Protein AF-A0A0P9F8V4-F1 (afdb_monomer_lite)

Radius of gyration: 20.21 Å; chains: 1; bounding box: 38×40×54 Å

pLDDT: mean 93.97, std 9.94, range [44.12, 98.44]

Foldseek 3Di:
DDPPDPDDDDDAADDDDADEDEDEAEAEFAFDVVVVRHTPCVVPVNDDVVVVVVVVQVCCCVVNSNRYRYHHPHYHYDNAFAAAPVRDGDDSVRVVVCVVVVNDDPPPHGPVVRVCVVVVVDD

Organism: NCBI:txid186479

Sequence (123 aa):
MLNTGTAPTPAPPFSGEPVRPRVLQIIHNPPVASEGGRRLTQIFGWNDPDRLARQYIDDLTTSSHGFLQYQIVERVEADWFPAKIDGFRYSGESYVQGWRSRRMHEPDRIDYPAQVRAFNLIE

Structure (mmCIF, N/CA/C/O backbone):
data_AF-A0A0P9F8V4-F1
#
_entry.id   AF-A0A0P9F8V4-F1
#
loop_
_atom_site.group_PDB
_atom_site.id
_atom_site.type_symbol
_atom_site.label_atom_id
_atom_site.label_alt_id
_atom_site.label_comp_id
_atom_site.label_asym_id
_atom_site.label_entity_id
_atom_site.label_seq_id
_atom_site.pdbx_PDB_ins_code
_atom_site.Cartn_x
_atom_site.Cartn_y
_atom_site.Cartn_z
_atom_site.occupancy
_atom_site.B_iso_or_equiv
_atom_site.auth_seq_id
_atom_site.auth_comp_id
_atom_site.auth_asym_id
_atom_site.auth_atom_id
_atom_site.pdbx_PDB_model_num
ATOM 1 N N . MET A 1 1 ? -9.107 28.714 -35.439 1.00 44.12 1 MET A N 1
ATOM 2 C CA . MET A 1 1 ? -8.146 27.816 -36.112 1.00 44.12 1 MET A CA 1
ATOM 3 C C . MET A 1 1 ? -7.727 26.766 -35.099 1.00 44.12 1 MET A C 1
ATOM 5 O O . MET A 1 1 ? -7.169 27.133 -34.075 1.00 44.12 1 MET A O 1
ATOM 9 N N . LEU A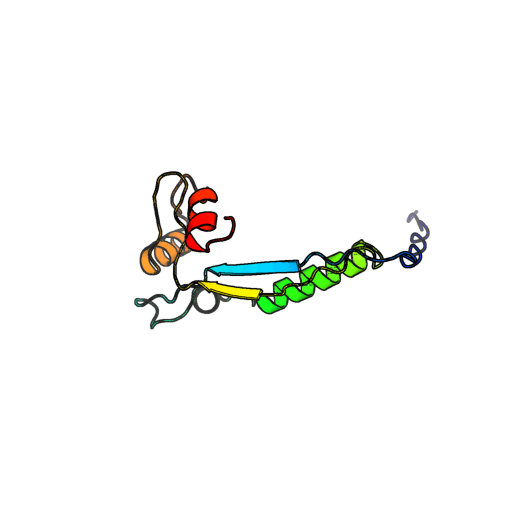 1 2 ? -8.105 25.504 -35.310 1.00 50.59 2 LEU A N 1
ATOM 10 C CA . LEU A 1 2 ? -7.692 24.394 -34.449 1.00 50.59 2 LEU A CA 1
ATOM 11 C C . LEU A 1 2 ? -6.252 24.025 -34.813 1.00 50.59 2 LEU A C 1
ATOM 13 O O . LEU A 1 2 ? -5.962 23.762 -35.976 1.00 50.59 2 LEU A O 1
ATOM 17 N N . ASN A 1 3 ? -5.359 24.069 -33.829 1.00 56.34 3 ASN A N 1
ATOM 18 C CA . ASN A 1 3 ? -3.968 23.663 -33.973 1.00 56.34 3 ASN A CA 1
ATOM 19 C C . ASN A 1 3 ? -3.916 22.144 -34.212 1.00 56.34 3 ASN A C 1
ATOM 21 O O . ASN A 1 3 ? -4.070 21.366 -33.272 1.00 56.34 3 ASN A O 1
ATOM 25 N N . THR A 1 4 ? -3.735 21.713 -35.460 1.00 59.84 4 THR A N 1
ATOM 26 C CA . THR A 1 4 ? -3.453 20.315 -35.814 1.00 59.84 4 THR A CA 1
ATOM 27 C C . THR A 1 4 ? -1.973 20.034 -35.567 1.00 59.84 4 THR A C 1
ATOM 29 O O . THR A 1 4 ? -1.198 19.854 -36.504 1.00 59.84 4 THR A O 1
ATOM 32 N N . GLY A 1 5 ? -1.554 20.073 -34.301 1.00 62.88 5 GLY A N 1
ATOM 33 C CA . GLY A 1 5 ? -0.223 19.618 -33.922 1.00 62.88 5 GLY A CA 1
ATOM 34 C C . GLY A 1 5 ? -0.107 18.129 -34.237 1.00 62.88 5 GLY A C 1
ATOM 35 O O . GLY A 1 5 ? -0.917 17.335 -33.760 1.00 62.88 5 GLY A O 1
ATOM 36 N N . THR A 1 6 ? 0.855 17.757 -35.077 1.00 69.94 6 THR A N 1
ATOM 37 C CA . THR A 1 6 ? 1.165 16.363 -35.401 1.00 69.94 6 THR A CA 1
ATOM 38 C C . THR A 1 6 ? 1.417 15.604 -34.099 1.00 69.94 6 THR A C 1
ATOM 40 O O . THR A 1 6 ? 2.237 16.038 -33.289 1.00 69.94 6 THR A O 1
ATOM 43 N N . ALA A 1 7 ? 0.700 14.499 -33.871 1.00 73.06 7 ALA A N 1
ATOM 44 C CA . ALA A 1 7 ? 0.952 13.655 -32.708 1.00 73.06 7 ALA A CA 1
ATOM 45 C C . ALA A 1 7 ? 2.432 13.218 -32.712 1.00 73.06 7 ALA A C 1
ATOM 47 O O . ALA A 1 7 ? 2.951 12.881 -33.782 1.00 73.06 7 ALA A O 1
ATOM 48 N N . PRO A 1 8 ? 3.129 13.249 -31.563 1.00 76.94 8 PRO A N 1
ATOM 49 C CA . PRO A 1 8 ? 4.525 12.843 -31.506 1.00 76.94 8 PRO A CA 1
ATOM 50 C C . PRO A 1 8 ? 4.667 11.381 -31.943 1.00 76.94 8 PRO A C 1
ATOM 52 O O . PRO A 1 8 ? 3.882 10.521 -31.539 1.00 76.94 8 PRO A O 1
ATOM 55 N N . THR A 1 9 ? 5.672 11.103 -32.774 1.00 79.31 9 THR A N 1
ATOM 56 C CA . THR A 1 9 ? 6.025 9.738 -33.178 1.00 79.31 9 THR A CA 1
ATOM 57 C C . THR A 1 9 ? 6.356 8.907 -31.932 1.00 79.31 9 THR A C 1
ATOM 59 O O . THR A 1 9 ? 7.138 9.380 -31.102 1.00 79.31 9 THR A O 1
ATOM 62 N N . PRO A 1 10 ? 5.809 7.683 -31.780 1.00 81.06 10 PRO A N 1
ATOM 63 C CA . PRO A 1 10 ? 6.157 6.811 -30.664 1.00 81.06 10 PRO A CA 1
ATOM 64 C C . PRO A 1 10 ? 7.665 6.558 -30.627 1.00 81.06 10 PRO A C 1
ATOM 66 O O . PRO A 1 10 ? 8.264 6.242 -31.658 1.00 81.06 10 PRO A O 1
ATOM 69 N N . ALA A 1 11 ? 8.282 6.694 -29.450 1.00 82.75 11 ALA A N 1
ATOM 70 C CA . ALA A 1 11 ? 9.693 6.359 -29.302 1.00 82.75 11 ALA A CA 1
ATOM 71 C C . ALA A 1 11 ? 9.898 4.851 -29.556 1.00 82.75 11 ALA A C 1
ATOM 73 O O . ALA A 1 11 ? 9.026 4.047 -29.196 1.00 82.75 11 ALA A O 1
ATOM 74 N N . PRO A 1 12 ? 11.020 4.451 -30.178 1.00 86.94 12 PRO A N 1
ATOM 75 C CA . PRO A 1 12 ? 11.302 3.045 -30.422 1.00 86.94 12 PRO A CA 1
ATOM 76 C C . PRO A 1 12 ? 11.434 2.271 -29.097 1.00 86.94 12 PRO A C 1
ATOM 78 O O . PRO A 1 12 ? 11.778 2.865 -28.071 1.00 86.94 12 PRO A O 1
ATOM 81 N N . PRO A 1 13 ? 11.197 0.948 -29.105 1.00 90.19 13 PRO A N 1
ATOM 82 C CA . PRO A 1 13 ? 11.469 0.102 -27.948 1.00 90.19 13 PRO A CA 1
ATOM 83 C C . PRO A 1 13 ? 12.934 0.196 -27.506 1.00 90.19 13 PRO A C 1
ATOM 85 O O . PRO A 1 13 ? 13.839 0.347 -28.332 1.00 90.19 13 PRO A O 1
ATOM 88 N N . PHE A 1 14 ? 13.171 0.054 -26.205 1.00 91.88 14 PHE A N 1
ATOM 89 C CA . PHE A 1 14 ? 14.505 -0.079 -25.640 1.00 91.88 14 PHE A CA 1
ATOM 90 C C . PHE A 1 14 ? 15.181 -1.350 -26.173 1.00 91.88 14 PHE A C 1
ATOM 92 O O . PHE A 1 14 ? 14.587 -2.427 -26.175 1.00 91.88 14 PHE A O 1
ATOM 99 N N . SER A 1 15 ? 16.426 -1.223 -26.630 1.00 92.25 15 SER A N 1
ATOM 100 C CA . SER A 1 15 ? 17.171 -2.298 -27.301 1.00 92.25 15 SER A CA 1
ATOM 101 C C . SER A 1 15 ? 18.307 -2.900 -26.468 1.00 92.25 15 SER A C 1
ATOM 103 O O . SER A 1 15 ? 18.953 -3.845 -26.918 1.00 92.25 15 SER A O 1
ATOM 105 N N . GLY A 1 16 ? 18.574 -2.358 -25.276 1.00 95.12 16 GLY A N 1
ATOM 106 C CA . GLY A 1 16 ? 19.586 -2.883 -24.359 1.00 95.12 16 GLY A CA 1
ATOM 107 C C . GLY A 1 16 ? 19.062 -4.002 -23.456 1.00 95.12 16 GLY A C 1
ATOM 108 O O . GLY A 1 16 ? 17.923 -4.455 -23.579 1.00 95.12 16 GLY A O 1
ATOM 109 N N . GLU A 1 17 ? 19.886 -4.418 -22.494 1.00 96.50 17 GLU A N 1
ATOM 110 C CA . GLU A 1 17 ? 19.445 -5.331 -21.438 1.00 96.50 17 GLU A CA 1
ATOM 111 C C . GLU A 1 17 ? 18.537 -4.593 -20.435 1.00 96.50 17 GLU A C 1
ATOM 113 O O . GLU A 1 17 ? 18.946 -3.572 -19.875 1.00 96.50 17 GLU A O 1
ATOM 118 N N . PRO A 1 18 ? 17.303 -5.067 -20.202 1.00 96.81 18 PRO A N 1
ATOM 119 C CA . PRO A 1 18 ? 16.369 -4.404 -19.304 1.00 96.81 18 PRO A CA 1
ATOM 120 C C . PRO A 1 18 ? 16.660 -4.750 -17.840 1.00 96.81 18 PRO A C 1
ATOM 122 O O . PRO A 1 18 ? 17.078 -5.864 -17.506 1.00 96.81 18 PRO A O 1
ATOM 125 N N . VAL A 1 19 ? 16.361 -3.811 -16.945 1.00 98.06 19 VAL A N 1
ATOM 126 C CA . VAL A 1 19 ? 16.470 -4.028 -15.500 1.00 98.06 19 VAL A CA 1
ATOM 127 C C . VAL A 1 19 ? 15.252 -4.790 -14.982 1.00 98.06 19 VAL A C 1
ATOM 129 O O . VAL A 1 19 ? 14.115 -4.508 -15.365 1.00 98.06 19 VAL A O 1
ATOM 132 N N . ARG A 1 20 ? 15.487 -5.747 -14.076 1.00 97.88 20 ARG A N 1
ATOM 133 C CA . ARG A 1 20 ? 14.444 -6.613 -13.495 1.00 97.88 20 ARG A CA 1
ATOM 134 C C . ARG A 1 20 ? 14.444 -6.581 -11.966 1.00 97.88 20 ARG A C 1
ATOM 136 O O . ARG A 1 20 ? 14.883 -7.545 -11.336 1.00 97.88 20 ARG A O 1
ATOM 143 N N . PRO A 1 21 ? 14.013 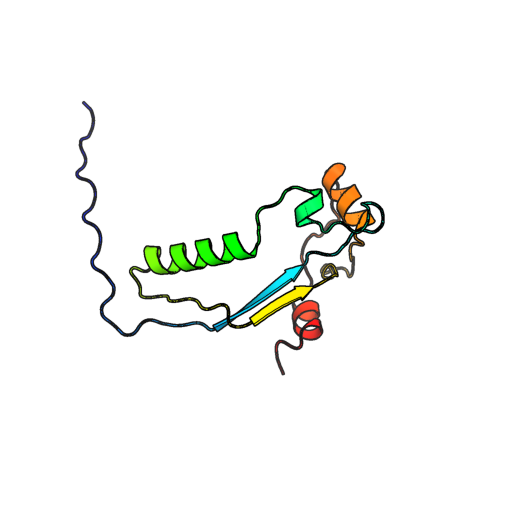-5.472 -11.338 1.00 97.31 21 PRO A N 1
ATOM 144 C CA . PRO A 1 21 ? 13.906 -5.409 -9.888 1.00 97.31 21 PRO A CA 1
ATOM 145 C C . PRO A 1 21 ? 12.938 -6.473 -9.371 1.00 97.31 21 PRO A C 1
ATOM 147 O O . PRO A 1 21 ? 11.807 -6.577 -9.850 1.00 97.31 21 PRO A O 1
ATOM 150 N N . ARG A 1 22 ? 13.390 -7.237 -8.377 1.00 97.25 22 ARG A N 1
ATOM 151 C CA . ARG A 1 22 ? 12.584 -8.215 -7.646 1.00 97.25 22 ARG A CA 1
ATOM 152 C C . ARG A 1 22 ? 12.031 -7.547 -6.397 1.00 97.25 22 ARG A C 1
ATOM 154 O O . ARG A 1 22 ? 12.803 -6.997 -5.616 1.00 97.25 22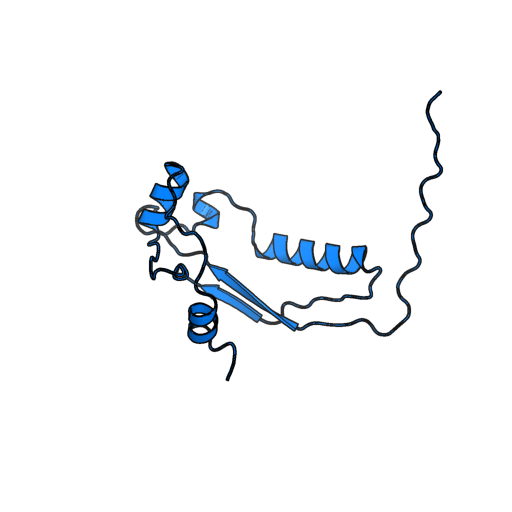 ARG A O 1
ATOM 161 N N . VAL A 1 23 ? 10.719 -7.593 -6.210 1.00 96.00 23 VAL A N 1
ATOM 162 C CA . VAL A 1 23 ? 10.039 -6.913 -5.106 1.00 96.00 23 VAL A CA 1
ATOM 163 C C . VAL A 1 23 ? 9.122 -7.871 -4.354 1.00 96.00 23 VAL A C 1
ATOM 165 O O . VAL A 1 23 ? 8.479 -8.740 -4.944 1.00 96.00 23 VAL A O 1
ATOM 168 N N . LEU A 1 24 ? 9.079 -7.685 -3.037 1.00 96.56 24 LEU A N 1
ATOM 169 C CA . LEU A 1 24 ? 8.080 -8.249 -2.140 1.00 96.56 24 LEU A CA 1
ATOM 170 C C . LEU A 1 24 ? 6.877 -7.300 -2.072 1.00 96.56 24 LEU A C 1
ATOM 172 O O . LEU A 1 24 ? 7.026 -6.130 -1.714 1.00 96.56 24 LEU A O 1
ATOM 176 N N . GLN A 1 25 ? 5.684 -7.806 -2.373 1.00 97.50 25 GLN A N 1
ATOM 177 C CA . GLN A 1 25 ? 4.434 -7.077 -2.187 1.00 97.50 25 GLN A CA 1
ATOM 178 C C . GLN A 1 25 ? 3.800 -7.455 -0.848 1.00 97.50 25 GLN A C 1
ATOM 180 O O . GLN A 1 25 ? 3.515 -8.624 -0.601 1.00 97.50 25 GLN A O 1
ATOM 185 N N . ILE A 1 26 ? 3.520 -6.456 -0.012 1.00 97.56 26 ILE A N 1
ATOM 186 C CA . ILE A 1 26 ? 2.834 -6.637 1.270 1.00 97.56 26 ILE A CA 1
ATOM 187 C C . ILE A 1 26 ? 1.487 -5.922 1.212 1.00 97.56 26 ILE A C 1
ATOM 189 O O . ILE A 1 26 ? 1.417 -4.723 0.944 1.00 97.56 26 ILE A O 1
ATOM 193 N N . ILE A 1 27 ? 0.414 -6.663 1.470 1.00 97.81 27 ILE A N 1
ATOM 194 C CA . ILE A 1 27 ? -0.965 -6.181 1.439 1.00 97.81 27 ILE A CA 1
ATOM 195 C C . ILE A 1 27 ? -1.539 -6.283 2.850 1.00 97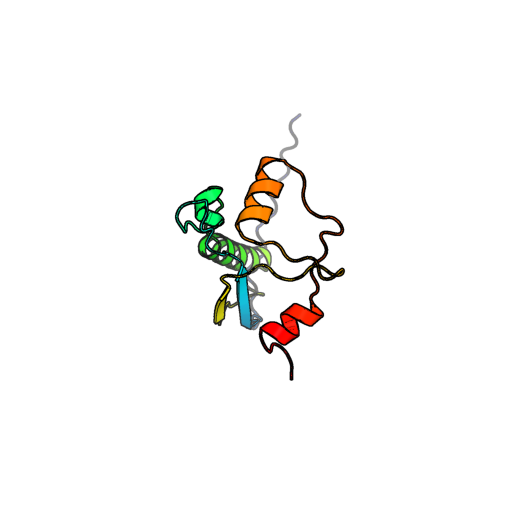.81 27 ILE A C 1
ATOM 197 O O . ILE A 1 27 ? -1.705 -7.378 3.373 1.00 97.81 27 ILE A O 1
ATOM 201 N N . HIS A 1 28 ? -1.895 -5.154 3.460 1.00 97.69 28 HIS A N 1
ATOM 202 C CA . HIS A 1 28 ? -2.640 -5.142 4.721 1.00 97.69 28 HIS A CA 1
ATOM 203 C C . HIS A 1 28 ? -4.144 -5.168 4.430 1.00 97.69 28 HIS A C 1
ATOM 205 O O . HIS A 1 28 ? -4.730 -4.142 4.087 1.00 97.69 28 HIS A O 1
ATOM 211 N N . ASN A 1 29 ? -4.773 -6.338 4.559 1.00 97.50 29 ASN A N 1
ATOM 212 C CA . ASN A 1 29 ? -6.196 -6.540 4.255 1.00 97.50 29 ASN A CA 1
ATOM 213 C C . ASN A 1 29 ? -6.914 -7.322 5.373 1.00 97.50 29 ASN A C 1
ATOM 215 O O . ASN A 1 29 ? -7.526 -8.355 5.097 1.00 97.50 29 ASN A O 1
ATOM 219 N N . PRO A 1 30 ? -6.828 -6.864 6.636 1.00 97.31 30 PRO A N 1
ATOM 220 C CA . PRO A 1 30 ? -7.317 -7.601 7.797 1.00 97.31 30 PRO A CA 1
ATOM 221 C C . PRO A 1 30 ? -8.817 -7.931 7.711 1.00 97.31 30 PRO A C 1
ATOM 223 O O . PRO A 1 30 ? -9.600 -7.101 7.229 1.00 97.31 30 PRO A O 1
ATOM 226 N N . PRO A 1 31 ? -9.244 -9.114 8.196 1.00 97.69 31 PRO A N 1
ATOM 227 C CA . PRO A 1 31 ? -10.656 -9.414 8.403 1.00 97.69 31 PRO A CA 1
ATOM 228 C C . PRO A 1 31 ? -11.216 -8.593 9.573 1.00 97.69 31 PRO A C 1
ATOM 230 O O . PRO A 1 31 ? -10.515 -8.318 10.548 1.00 97.69 31 PRO A O 1
ATOM 233 N N . VAL A 1 32 ? -12.494 -8.220 9.498 1.00 98.38 32 VAL A N 1
ATOM 234 C CA . VAL A 1 32 ? -13.169 -7.437 10.545 1.00 98.38 32 VAL A CA 1
ATOM 235 C C . VAL A 1 32 ? -14.333 -8.236 11.124 1.00 98.38 32 VAL A C 1
ATOM 237 O O . VAL A 1 32 ? -15.297 -8.547 10.420 1.00 98.38 32 VAL A O 1
ATOM 240 N N . ALA A 1 33 ? -14.258 -8.575 12.413 1.00 97.94 33 ALA A N 1
ATOM 241 C CA . ALA A 1 33 ? -15.220 -9.470 13.056 1.00 97.94 33 ALA A CA 1
ATOM 242 C C . ALA A 1 33 ? -16.636 -8.873 13.076 1.00 97.94 33 ALA A C 1
ATOM 244 O O . ALA A 1 33 ? -17.598 -9.556 12.720 1.00 97.94 33 ALA A O 1
ATOM 245 N N . SER A 1 34 ? -16.760 -7.579 13.393 1.00 97.69 34 SER A N 1
ATOM 246 C CA . SER A 1 34 ? -18.046 -6.860 13.391 1.00 97.69 34 SER A CA 1
ATOM 247 C C . SER A 1 34 ? -18.697 -6.738 12.006 1.00 97.69 34 SER A C 1
ATOM 249 O O . SER A 1 34 ? -19.885 -6.445 11.908 1.00 97.69 34 SER A O 1
ATOM 251 N N . GLU A 1 35 ? -17.948 -7.010 10.936 1.00 98.25 35 GLU A N 1
ATOM 252 C CA . GLU A 1 35 ? -18.414 -7.002 9.546 1.00 98.25 35 GLU A CA 1
ATOM 253 C C . GLU A 1 35 ? -18.606 -8.423 8.991 1.00 98.25 35 GLU A C 1
ATOM 255 O O . GLU A 1 35 ? -18.601 -8.625 7.772 1.00 98.25 35 GLU A O 1
ATOM 260 N N . GLY A 1 36 ? -18.749 -9.416 9.875 1.00 97.94 36 GLY A N 1
ATOM 261 C CA . GLY A 1 36 ? -18.939 -10.821 9.510 1.00 97.94 36 GLY A CA 1
ATOM 262 C C . GLY A 1 36 ? -17.663 -11.502 9.014 1.00 97.94 36 GLY A C 1
ATOM 263 O O . GLY A 1 36 ? -17.738 -12.415 8.198 1.00 97.94 36 GLY A O 1
ATOM 264 N N . GLY A 1 37 ? -16.489 -11.029 9.444 1.00 98.00 37 GLY A N 1
ATOM 265 C CA . GLY A 1 37 ? -15.189 -11.558 9.017 1.00 98.00 37 GLY A CA 1
ATOM 266 C C . GLY A 1 37 ? -14.771 -11.130 7.607 1.00 98.00 37 GLY A C 1
ATOM 267 O O . GLY A 1 37 ? -13.747 -11.592 7.106 1.00 98.00 37 GLY A O 1
ATOM 268 N N . ARG A 1 38 ? -15.533 -10.237 6.962 1.00 98.31 38 ARG A N 1
ATOM 269 C CA . ARG A 1 38 ? -15.160 -9.662 5.665 1.00 98.31 38 ARG A CA 1
ATOM 270 C C . ARG A 1 38 ? -13.860 -8.868 5.784 1.00 98.31 38 ARG A C 1
ATOM 272 O O . ARG A 1 38 ? -13.601 -8.228 6.803 1.00 98.31 38 ARG A O 1
ATOM 279 N N . ARG A 1 39 ? -13.058 -8.891 4.721 1.00 97.62 39 ARG A N 1
ATOM 280 C CA . ARG A 1 39 ? -11.810 -8.118 4.610 1.00 97.62 39 ARG A CA 1
ATOM 281 C C . ARG A 1 39 ? -12.087 -6.691 4.130 1.00 97.62 39 ARG A C 1
ATOM 283 O O . ARG A 1 39 ? -13.116 -6.439 3.503 1.00 97.62 39 ARG A O 1
ATOM 290 N N . LEU A 1 40 ? -11.170 -5.755 4.382 1.00 97.12 40 LEU A N 1
ATOM 291 C CA . LEU A 1 40 ? -11.357 -4.329 4.049 1.00 97.12 40 LEU A CA 1
ATOM 292 C C . LEU A 1 40 ? -11.703 -4.087 2.576 1.00 97.12 40 LEU A C 1
ATOM 294 O O . LEU A 1 40 ? -12.631 -3.339 2.272 1.00 97.12 40 LEU A O 1
ATOM 298 N N . THR A 1 41 ? -11.003 -4.772 1.670 1.00 97.38 41 THR A N 1
ATOM 299 C CA . THR A 1 41 ? -11.282 -4.738 0.223 1.00 97.38 41 THR A CA 1
ATOM 300 C C . THR A 1 41 ? -12.742 -5.065 -0.098 1.00 97.38 41 THR A C 1
ATOM 302 O O . THR A 1 41 ? -13.369 -4.365 -0.889 1.00 97.38 41 THR A O 1
ATOM 305 N N . GLN A 1 42 ? -13.319 -6.065 0.575 1.00 98.12 42 GLN A N 1
ATOM 306 C CA . GLN A 1 42 ? -14.720 -6.466 0.417 1.00 98.12 42 GLN A CA 1
ATOM 307 C C . GLN A 1 42 ? -15.688 -5.478 1.078 1.00 98.12 42 GLN A C 1
ATOM 309 O O . GLN A 1 42 ? -16.731 -5.170 0.509 1.00 98.12 42 GLN A O 1
ATOM 314 N N . ILE A 1 43 ? -15.359 -4.981 2.277 1.00 98.31 43 ILE A N 1
ATOM 315 C CA . ILE A 1 43 ? -16.210 -4.050 3.037 1.00 98.31 43 ILE A CA 1
ATOM 316 C C . ILE A 1 43 ? -16.399 -2.737 2.274 1.00 98.31 43 ILE A C 1
ATOM 318 O O . ILE A 1 43 ? -17.499 -2.184 2.267 1.00 98.31 43 ILE A O 1
ATOM 322 N N . PHE A 1 44 ? -15.338 -2.240 1.639 1.00 97.81 44 PHE A N 1
ATOM 323 C CA . PHE A 1 44 ? -15.340 -0.937 0.977 1.00 97.81 44 PHE A CA 1
ATOM 324 C C . PHE A 1 44 ? -15.433 -1.001 -0.548 1.00 97.81 44 PHE A C 1
ATOM 326 O O . PHE A 1 44 ? -15.457 0.050 -1.187 1.00 97.81 44 PHE A O 1
ATOM 333 N N . GLY A 1 45 ? -15.487 -2.200 -1.136 1.00 97.75 45 GLY A N 1
ATOM 334 C CA . GLY A 1 45 ? -15.507 -2.370 -2.590 1.00 97.75 45 GLY A CA 1
ATOM 335 C C . GLY A 1 45 ? -14.264 -1.787 -3.267 1.00 97.75 45 GLY A C 1
ATOM 336 O O . GLY A 1 45 ? -14.363 -1.210 -4.349 1.00 97.75 45 GLY A O 1
ATOM 337 N N . TRP A 1 46 ? -13.106 -1.871 -2.608 1.00 97.56 46 TRP A N 1
ATOM 338 C CA . TRP A 1 46 ? -11.849 -1.408 -3.189 1.00 97.56 46 TRP A CA 1
ATOM 339 C C . TRP A 1 46 ? -11.407 -2.322 -4.329 1.00 97.56 46 TRP A C 1
ATOM 341 O O . TRP A 1 46 ? -11.760 -3.500 -4.384 1.00 97.56 46 TRP A O 1
ATOM 351 N N . ASN A 1 47 ? -10.609 -1.763 -5.237 1.00 97.88 47 ASN A N 1
ATOM 352 C CA . ASN A 1 47 ? -10.027 -2.524 -6.333 1.00 97.88 47 ASN A CA 1
ATOM 353 C C . ASN A 1 47 ? -9.166 -3.681 -5.809 1.00 97.88 47 ASN A C 1
ATOM 355 O O . ASN A 1 47 ? -8.506 -3.566 -4.776 1.00 97.88 47 ASN A O 1
ATOM 359 N N . ASP A 1 48 ? -9.144 -4.767 -6.576 1.00 96.81 48 ASP A N 1
ATOM 360 C CA . ASP A 1 48 ? -8.272 -5.911 -6.331 1.00 96.81 48 ASP A CA 1
ATOM 361 C C . ASP A 1 48 ? -6.787 -5.476 -6.384 1.00 96.81 48 ASP A C 1
ATOM 363 O O . ASP A 1 48 ? -6.331 -5.012 -7.439 1.00 96.81 48 ASP A O 1
ATOM 367 N N . PRO A 1 49 ? -6.020 -5.612 -5.283 1.00 96.94 49 PRO A N 1
ATOM 368 C CA . PRO A 1 49 ? -4.616 -5.211 -5.239 1.00 96.94 49 PRO A CA 1
ATOM 369 C C . PRO A 1 49 ? -3.743 -5.978 -6.239 1.00 96.94 49 PRO A C 1
ATOM 371 O O . PRO A 1 49 ? -2.778 -5.411 -6.751 1.00 96.94 49 PRO A O 1
ATOM 374 N N . ASP A 1 50 ? -4.090 -7.221 -6.579 1.00 96.31 50 ASP A N 1
ATOM 375 C CA . ASP A 1 50 ? -3.328 -8.032 -7.533 1.00 96.31 50 ASP A CA 1
ATOM 376 C C . ASP A 1 50 ? -3.580 -7.578 -8.974 1.00 96.31 50 ASP A C 1
ATOM 378 O O . ASP A 1 50 ? -2.706 -7.648 -9.843 1.00 96.31 50 ASP A O 1
ATOM 382 N N . ARG A 1 51 ? -4.778 -7.058 -9.254 1.00 97.69 51 ARG A N 1
ATOM 383 C CA . ARG A 1 51 ? -5.066 -6.378 -10.519 1.00 97.69 51 ARG A CA 1
ATOM 384 C C . ARG A 1 51 ? -4.318 -5.054 -10.623 1.00 97.69 51 ARG A C 1
ATOM 386 O O . ARG A 1 51 ? -3.704 -4.810 -11.658 1.00 97.69 51 ARG A O 1
ATOM 393 N N . LEU A 1 52 ? -4.352 -4.233 -9.573 1.00 97.75 52 LEU A N 1
ATOM 394 C CA . LEU A 1 52 ? -3.640 -2.952 -9.550 1.00 97.75 52 LEU A CA 1
ATOM 395 C C . LEU A 1 52 ? -2.131 -3.144 -9.732 1.00 97.75 52 LEU A C 1
ATOM 397 O O . LEU A 1 52 ? -1.510 -2.420 -10.504 1.00 97.75 52 LEU A O 1
ATOM 401 N N . ALA A 1 53 ? -1.552 -4.147 -9.072 1.00 97.50 53 ALA A N 1
ATOM 402 C CA . ALA A 1 53 ? -0.134 -4.460 -9.186 1.00 97.50 53 ALA A CA 1
ATOM 403 C C . ALA A 1 53 ? 0.268 -4.861 -10.613 1.00 97.50 53 ALA A C 1
ATOM 405 O O . ALA A 1 53 ? 1.263 -4.359 -11.128 1.00 97.50 53 ALA A O 1
ATOM 406 N N . ARG A 1 54 ? -0.524 -5.708 -11.284 1.00 97.56 54 ARG A N 1
ATOM 407 C CA . ARG A 1 54 ? -0.281 -6.075 -12.692 1.00 97.56 54 ARG A CA 1
ATOM 408 C C . ARG A 1 54 ? -0.355 -4.868 -13.622 1.00 97.56 54 ARG A C 1
ATOM 410 O O . ARG A 1 54 ? 0.543 -4.680 -14.429 1.00 97.56 54 ARG A O 1
ATOM 417 N N . GLN A 1 55 ? -1.369 -4.021 -13.453 1.00 98.25 55 GLN A N 1
ATOM 418 C CA . GLN A 1 55 ? -1.502 -2.794 -14.243 1.00 98.25 55 GLN A CA 1
ATOM 419 C C . GLN A 1 55 ? -0.308 -1.858 -14.034 1.00 98.25 55 GLN A C 1
ATOM 421 O O . GLN A 1 55 ? 0.247 -1.352 -14.998 1.00 98.25 55 GLN A O 1
ATOM 426 N N . TYR A 1 56 ? 0.151 -1.704 -12.791 1.00 97.50 56 TYR A N 1
ATOM 427 C CA . TYR A 1 56 ? 1.344 -0.919 -12.492 1.00 97.50 56 TYR A CA 1
ATOM 428 C C . TYR A 1 56 ? 2.611 -1.478 -13.166 1.00 97.50 56 TYR A C 1
ATOM 430 O O . TYR A 1 56 ? 3.413 -0.716 -13.700 1.00 97.50 56 TYR A O 1
ATOM 438 N N . ILE A 1 57 ? 2.790 -2.802 -13.185 1.00 97.94 57 ILE A N 1
ATOM 439 C CA . ILE A 1 57 ? 3.905 -3.461 -13.888 1.00 97.94 57 ILE A CA 1
ATOM 440 C C . ILE A 1 57 ? 3.854 -3.183 -15.394 1.00 97.94 57 ILE A C 1
ATOM 442 O O . ILE A 1 57 ? 4.881 -2.854 -16.002 1.00 97.94 57 ILE A O 1
ATOM 446 N N . ASP A 1 58 ? 2.666 -3.288 -15.984 1.00 98.00 58 ASP A N 1
ATOM 447 C CA . ASP A 1 58 ? 2.440 -3.026 -17.405 1.00 98.00 58 ASP A CA 1
ATOM 448 C C . ASP A 1 58 ? 2.700 -1.550 -17.742 1.00 98.00 58 ASP A C 1
ATOM 450 O O . ASP A 1 58 ? 3.368 -1.246 -18.737 1.00 98.00 58 ASP A O 1
ATOM 454 N N . ASP A 1 59 ? 2.256 -0.632 -16.880 1.00 98.00 59 ASP A N 1
ATOM 455 C CA . ASP A 1 59 ? 2.474 0.808 -17.018 1.00 98.00 59 ASP A CA 1
ATOM 456 C C . ASP A 1 59 ? 3.965 1.156 -16.950 1.00 98.00 59 ASP A C 1
ATOM 458 O O . ASP A 1 59 ? 4.451 1.941 -17.768 1.00 98.00 59 ASP A O 1
ATOM 462 N N . LEU A 1 60 ? 4.718 0.552 -16.022 1.00 97.25 60 LEU A N 1
ATOM 463 C CA . LEU A 1 60 ? 6.169 0.737 -15.921 1.00 97.25 60 LEU A CA 1
ATOM 464 C C . LEU A 1 60 ? 6.896 0.203 -17.156 1.00 97.25 60 LEU A C 1
ATOM 466 O O . LEU A 1 60 ? 7.785 0.873 -17.687 1.00 97.25 60 LEU A O 1
ATOM 470 N N . THR A 1 61 ? 6.508 -0.977 -17.638 1.00 96.81 61 THR A N 1
ATOM 471 C CA . THR A 1 61 ? 7.099 -1.579 -18.840 1.00 96.81 61 THR A CA 1
ATOM 472 C C . THR A 1 61 ? 6.831 -0.700 -20.060 1.00 96.81 61 THR A C 1
ATOM 474 O O . THR A 1 61 ? 7.750 -0.382 -20.813 1.00 96.81 61 THR A O 1
ATOM 477 N N . THR A 1 62 ? 5.591 -0.236 -20.220 1.00 96.19 62 THR A N 1
ATOM 478 C CA . THR A 1 62 ? 5.166 0.604 -21.347 1.00 96.19 62 THR A CA 1
ATOM 479 C C . THR A 1 62 ? 5.839 1.974 -21.309 1.00 96.19 62 THR A C 1
ATOM 481 O O . THR A 1 62 ? 6.454 2.390 -22.289 1.00 96.19 62 THR A O 1
ATOM 484 N N . SER A 1 63 ? 5.785 2.658 -20.165 1.00 95.94 63 SER A N 1
ATOM 485 C CA . SER A 1 63 ? 6.305 4.025 -20.010 1.00 95.94 63 SER A CA 1
ATOM 486 C C . SER A 1 63 ? 7.830 4.092 -20.080 1.00 95.94 63 SER A C 1
ATOM 488 O O . SER A 1 63 ? 8.390 5.125 -20.433 1.00 95.94 63 SER A O 1
ATOM 490 N N . SER A 1 64 ? 8.514 2.991 -19.759 1.00 96.06 64 SER A N 1
ATOM 491 C CA . SER A 1 64 ? 9.969 2.869 -19.892 1.00 96.06 64 SER A CA 1
ATOM 492 C C . SER A 1 64 ? 10.417 2.324 -21.252 1.00 96.06 64 SER A C 1
ATOM 494 O O . SER A 1 64 ? 11.601 2.038 -21.432 1.00 96.06 64 SER A O 1
ATOM 496 N N . HIS A 1 65 ? 9.496 2.144 -22.207 1.00 95.88 65 HIS A N 1
ATOM 497 C CA . HIS A 1 65 ? 9.764 1.523 -23.508 1.00 95.88 65 HIS A CA 1
ATOM 498 C C . HIS A 1 65 ? 10.413 0.128 -23.400 1.00 95.88 65 HIS A C 1
ATOM 500 O O . HIS A 1 65 ? 11.167 -0.282 -24.278 1.00 95.88 65 HIS A O 1
ATOM 506 N N . GLY A 1 66 ? 10.129 -0.614 -22.327 1.00 96.44 66 GLY A N 1
ATOM 507 C CA . GLY A 1 66 ? 10.658 -1.954 -22.069 1.00 96.44 66 GLY A CA 1
ATOM 508 C C . GLY A 1 66 ? 11.961 -2.006 -21.267 1.00 96.44 66 GLY A C 1
ATOM 509 O O . GLY A 1 66 ? 12.421 -3.110 -20.974 1.00 96.44 66 GLY A O 1
ATOM 510 N N . PHE A 1 67 ? 12.540 -0.860 -20.878 1.00 97.56 67 PHE A N 1
ATOM 511 C CA . PHE A 1 67 ? 13.747 -0.804 -20.042 1.00 97.56 67 PHE A CA 1
ATOM 512 C C . PHE A 1 67 ? 13.527 -1.390 -18.639 1.00 97.56 67 PHE A C 1
ATOM 514 O O . PHE A 1 67 ? 14.383 -2.119 -18.141 1.00 97.56 67 PHE A O 1
ATOM 521 N N . LEU A 1 68 ? 12.393 -1.090 -18.000 1.00 97.62 68 LEU A N 1
ATOM 522 C CA . LEU A 1 68 ? 12.062 -1.548 -16.651 1.00 97.62 68 LEU A CA 1
ATOM 523 C C . LEU A 1 68 ? 11.042 -2.687 -16.705 1.00 97.62 68 LEU A C 1
ATOM 525 O O . LEU A 1 68 ? 9.894 -2.480 -17.083 1.00 97.62 68 LEU A O 1
ATOM 529 N N . GLN A 1 69 ? 11.456 -3.873 -16.263 1.00 96.75 69 GLN A N 1
ATOM 530 C CA . GLN A 1 69 ? 10.635 -5.082 -16.181 1.00 96.75 69 GLN A CA 1
ATOM 531 C C . GLN A 1 69 ? 10.494 -5.504 -14.713 1.00 96.75 69 GLN A C 1
ATOM 533 O O . GLN A 1 69 ? 11.162 -6.420 -14.239 1.00 96.75 69 GLN A O 1
ATOM 538 N N . TYR A 1 70 ? 9.664 -4.773 -13.972 1.00 95.69 70 TYR A N 1
ATOM 539 C CA . TYR A 1 70 ? 9.416 -4.983 -12.543 1.00 95.69 70 TYR A CA 1
ATOM 540 C C . TYR A 1 70 ? 8.803 -6.364 -12.259 1.00 95.69 70 TYR A C 1
ATOM 542 O O . TYR A 1 70 ? 7.884 -6.792 -12.955 1.00 95.69 70 TYR A O 1
ATOM 550 N N . GLN A 1 71 ? 9.271 -7.049 -11.211 1.00 97.88 71 GLN A N 1
ATOM 551 C CA . GLN A 1 71 ? 8.805 -8.389 -10.849 1.00 97.88 71 GLN A CA 1
ATOM 552 C C . GLN A 1 71 ? 8.396 -8.459 -9.379 1.00 97.88 71 GLN A C 1
ATOM 554 O O . GLN A 1 71 ? 9.227 -8.289 -8.487 1.00 97.88 71 GLN A O 1
ATOM 559 N N . ILE A 1 72 ? 7.133 -8.798 -9.122 1.00 97.94 72 ILE A N 1
ATOM 560 C CA . ILE A 1 72 ? 6.694 -9.217 -7.787 1.00 97.94 72 ILE A CA 1
ATOM 561 C C . ILE A 1 72 ? 7.051 -10.687 -7.650 1.00 97.94 72 ILE A C 1
ATOM 563 O O . ILE A 1 72 ? 6.471 -11.535 -8.325 1.00 97.94 72 ILE A O 1
ATOM 567 N N . VAL A 1 73 ? 8.051 -10.976 -6.824 1.00 97.75 73 VAL A N 1
ATOM 568 C CA . VAL A 1 73 ? 8.564 -12.343 -6.640 1.00 97.75 73 VAL A CA 1
ATOM 569 C C . VAL A 1 73 ? 8.012 -13.013 -5.393 1.00 97.75 73 VAL A C 1
ATOM 571 O O . VAL A 1 73 ? 8.100 -14.229 -5.267 1.00 97.75 73 VAL A O 1
ATOM 574 N N . GLU A 1 74 ? 7.431 -12.226 -4.494 1.00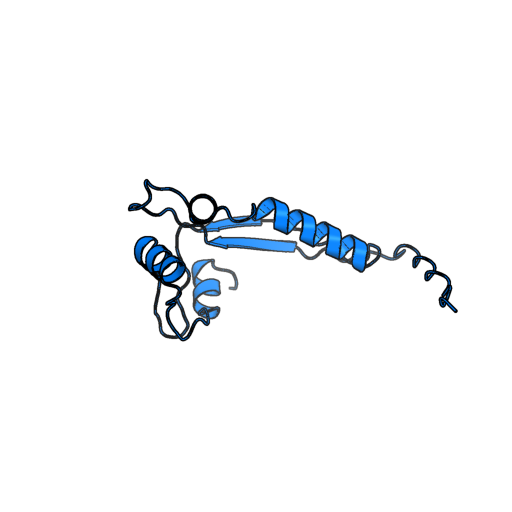 97.31 74 GLU A N 1
ATOM 575 C CA . GLU A 1 74 ? 6.776 -12.708 -3.291 1.00 97.31 74 GLU A CA 1
ATOM 576 C C . GLU A 1 74 ? 5.604 -11.790 -2.946 1.00 97.31 74 GLU A C 1
ATOM 578 O O . GLU A 1 74 ? 5.670 -10.572 -3.140 1.00 97.31 74 GLU A O 1
ATOM 583 N N . ARG A 1 75 ? 4.523 -12.389 -2.445 1.00 97.38 75 ARG A N 1
ATOM 584 C CA . ARG A 1 75 ? 3.303 -11.698 -2.032 1.00 97.38 75 ARG A CA 1
ATOM 585 C C . ARG A 1 75 ? 2.921 -12.156 -0.633 1.00 97.38 75 ARG A C 1
ATOM 587 O O . ARG A 1 75 ? 2.686 -13.342 -0.414 1.00 97.38 75 ARG A O 1
ATOM 594 N N . VAL A 1 76 ? 2.771 -11.199 0.272 1.00 97.81 76 VAL A N 1
ATOM 595 C CA . VAL A 1 76 ? 2.303 -11.407 1.642 1.00 97.81 76 VAL A CA 1
ATOM 596 C C . VAL A 1 76 ? 1.006 -10.637 1.845 1.00 97.81 76 VAL A C 1
ATOM 598 O O . VAL A 1 76 ? 0.938 -9.434 1.605 1.00 97.81 76 VAL A O 1
ATOM 601 N N . GLU A 1 77 ? -0.025 -11.327 2.321 1.00 97.50 77 GLU A N 1
ATOM 602 C CA . GLU A 1 77 ? -1.261 -10.700 2.782 1.00 97.50 77 GLU A CA 1
ATOM 603 C C . GLU A 1 77 ? -1.305 -10.765 4.306 1.00 97.50 77 GLU A C 1
ATOM 605 O O . GLU A 1 77 ? -1.389 -11.836 4.902 1.00 97.50 77 GLU A O 1
ATOM 610 N N . ALA A 1 78 ? -1.170 -9.603 4.934 1.00 97.19 78 ALA A N 1
ATOM 611 C CA . ALA A 1 78 ? -1.141 -9.448 6.371 1.00 97.19 78 ALA A CA 1
ATOM 612 C C . ALA A 1 78 ? -2.549 -9.175 6.911 1.00 97.19 78 ALA A C 1
ATOM 614 O O . ALA A 1 78 ? -3.214 -8.205 6.532 1.00 97.19 78 ALA A O 1
ATOM 615 N N . ASP A 1 79 ? -2.951 -9.988 7.885 1.00 97.12 79 ASP A N 1
ATOM 616 C CA . ASP A 1 79 ? -4.244 -9.893 8.571 1.00 97.12 79 ASP A CA 1
ATOM 617 C C . ASP A 1 79 ? -4.242 -8.856 9.709 1.00 97.12 79 ASP A C 1
ATOM 619 O O . ASP A 1 79 ? -5.046 -8.918 10.636 1.00 97.12 79 ASP A O 1
ATOM 623 N N . TRP A 1 80 ? -3.331 -7.882 9.654 1.00 96.62 80 TRP A N 1
ATOM 624 C CA . TRP A 1 80 ? -3.139 -6.864 10.685 1.00 96.62 80 TRP A CA 1
ATOM 625 C C . TRP A 1 80 ? -2.790 -5.499 10.085 1.00 96.62 80 TRP A C 1
ATOM 627 O O . TRP A 1 80 ? -2.229 -5.408 8.996 1.00 96.62 80 TRP A O 1
ATOM 637 N N . PHE A 1 81 ? -3.091 -4.424 10.819 1.00 97.56 81 PHE A N 1
ATOM 638 C CA . PHE A 1 81 ? -2.723 -3.049 10.453 1.00 97.56 81 PHE A CA 1
ATOM 639 C C . PHE A 1 81 ? -1.334 -2.689 10.969 1.00 97.56 81 PHE A C 1
ATOM 641 O O . PHE A 1 81 ? -1.057 -3.011 12.125 1.00 97.56 81 PHE A O 1
ATOM 648 N N . PRO A 1 82 ? -0.477 -1.997 10.200 1.00 97.38 82 PRO A N 1
ATOM 649 C CA . PRO A 1 82 ? 0.817 -1.535 10.691 1.00 97.38 82 PRO A CA 1
ATOM 650 C C . PRO A 1 82 ? 0.663 -0.446 11.761 1.00 97.38 82 PRO A C 1
ATOM 652 O O . PRO A 1 82 ? -0.324 0.291 11.779 1.00 97.38 82 PRO A O 1
ATOM 655 N N . ALA A 1 83 ? 1.646 -0.351 12.661 1.00 97.81 83 ALA A N 1
ATOM 656 C CA . ALA A 1 83 ? 1.688 0.721 13.652 1.00 97.81 83 ALA A CA 1
ATOM 657 C C . ALA A 1 83 ? 1.998 2.068 12.987 1.00 97.81 83 ALA A C 1
ATOM 659 O O . ALA A 1 83 ? 2.774 2.148 12.033 1.00 97.81 83 ALA A O 1
ATOM 660 N N . LYS A 1 84 ? 1.403 3.128 13.521 1.00 98.12 84 LYS A N 1
ATOM 661 C CA . LYS A 1 84 ? 1.752 4.515 13.229 1.00 98.12 84 LYS A CA 1
ATOM 662 C C . LYS A 1 84 ? 3.003 4.924 14.013 1.00 98.12 84 LYS A C 1
ATOM 664 O O . LYS A 1 84 ? 3.417 4.226 14.936 1.00 98.12 84 LYS A O 1
ATOM 669 N N . ILE A 1 85 ? 3.610 6.050 13.642 1.00 97.94 85 ILE A N 1
ATOM 670 C CA . ILE A 1 85 ? 4.866 6.542 14.244 1.00 97.94 85 ILE A CA 1
ATOM 671 C C . ILE A 1 85 ? 4.774 6.863 15.739 1.00 97.94 85 ILE A C 1
ATOM 673 O O . ILE A 1 85 ? 5.795 6.920 16.414 1.00 97.94 85 ILE A O 1
ATOM 677 N N . ASP A 1 86 ? 3.570 7.090 16.250 1.00 97.62 86 ASP A N 1
ATOM 678 C CA . ASP A 1 86 ? 3.288 7.343 17.662 1.00 97.62 86 ASP A CA 1
ATOM 679 C C . ASP A 1 86 ? 2.866 6.069 18.416 1.00 97.62 86 ASP A C 1
ATOM 681 O O . ASP A 1 86 ? 2.463 6.127 19.575 1.00 97.62 86 ASP A O 1
ATOM 685 N N . GLY A 1 87 ? 2.950 4.909 17.760 1.00 97.19 87 GLY A N 1
ATOM 686 C CA . GLY A 1 87 ? 2.559 3.617 18.309 1.00 97.19 87 GLY A CA 1
ATOM 687 C C . GLY A 1 87 ? 1.071 3.290 18.172 1.00 97.19 87 GLY A C 1
ATOM 688 O O . GLY A 1 87 ? 0.689 2.158 18.478 1.00 97.19 87 GLY A O 1
ATOM 689 N N . PHE A 1 88 ? 0.227 4.206 17.677 1.00 98.44 88 PHE A N 1
ATOM 690 C CA . PHE A 1 88 ? -1.181 3.899 17.430 1.00 98.44 88 PHE A CA 1
ATOM 691 C C . PHE A 1 88 ? -1.322 2.769 16.403 1.00 98.44 88 PHE A C 1
ATOM 693 O O . PHE A 1 88 ? -0.613 2.713 15.396 1.00 98.44 88 PHE A O 1
ATOM 700 N N . ARG A 1 89 ? -2.273 1.859 16.628 1.00 98.25 89 ARG A N 1
ATOM 701 C CA . ARG A 1 89 ? -2.590 0.777 15.694 1.00 98.25 89 ARG A CA 1
ATOM 702 C C . ARG A 1 89 ? -4.093 0.564 15.639 1.00 98.25 89 ARG A C 1
ATOM 704 O O . ARG A 1 89 ? -4.743 0.406 16.668 1.00 98.25 89 ARG A O 1
ATOM 711 N N . TYR A 1 90 ? -4.633 0.528 14.426 1.00 98.38 90 TYR A N 1
ATOM 712 C CA . TYR A 1 90 ? -6.041 0.218 14.218 1.00 98.38 90 TYR A CA 1
ATOM 713 C C . TYR A 1 90 ? -6.350 -1.247 14.548 1.00 98.38 90 TYR A C 1
ATOM 715 O O . TYR A 1 90 ? -5.556 -2.142 14.253 1.00 98.38 90 TYR A O 1
ATOM 723 N N . SER A 1 91 ? -7.545 -1.483 15.089 1.00 97.88 91 SER A N 1
ATOM 724 C CA . SER A 1 91 ? -8.249 -2.751 14.908 1.00 97.88 91 SER A CA 1
ATOM 725 C C . SER A 1 91 ? -9.101 -2.670 13.639 1.00 97.88 91 SER A C 1
ATOM 727 O O . SER A 1 91 ? -9.289 -1.588 13.073 1.00 97.88 91 SER A O 1
ATOM 729 N N . GLY A 1 92 ? -9.653 -3.802 13.196 1.00 97.44 92 GLY A N 1
ATOM 730 C CA . GLY A 1 92 ? -10.611 -3.810 12.087 1.00 97.44 92 GLY A CA 1
ATOM 731 C C . GLY A 1 92 ? -11.790 -2.871 12.343 1.00 97.44 92 GLY A C 1
ATOM 732 O O . GLY A 1 92 ? -12.146 -2.053 11.498 1.00 97.44 92 GLY A O 1
ATOM 733 N N . GLU A 1 93 ? -12.341 -2.935 13.551 1.00 98.06 93 GLU A N 1
ATOM 734 C CA . GLU A 1 93 ? -13.490 -2.152 14.000 1.00 98.06 93 GLU A CA 1
ATOM 735 C C . GLU A 1 93 ? -13.175 -0.656 14.025 1.00 98.06 93 GLU A C 1
ATOM 737 O O . GLU A 1 93 ? -13.940 0.139 13.472 1.00 98.06 93 GLU A O 1
ATOM 742 N N . SER A 1 94 ? -12.045 -0.264 14.627 1.00 98.31 94 SER A N 1
ATOM 743 C CA . SER A 1 94 ? -11.691 1.153 14.730 1.00 98.31 94 SER A CA 1
ATOM 744 C C . SER A 1 94 ? -11.339 1.755 13.371 1.00 98.31 94 SER A C 1
ATOM 746 O O . SER A 1 94 ? -11.691 2.907 13.113 1.00 98.31 94 SER A O 1
ATOM 748 N N . TYR A 1 95 ? -10.744 0.974 12.459 1.00 98.12 95 TYR A N 1
ATOM 749 C CA . TYR A 1 95 ? -10.521 1.419 11.084 1.00 98.12 95 TYR A CA 1
ATOM 750 C C . TYR A 1 95 ? -11.840 1.630 10.337 1.00 98.12 95 TYR A C 1
ATOM 752 O O . TYR A 1 95 ? -12.042 2.674 9.717 1.00 98.12 95 TYR A O 1
ATOM 760 N N . VAL A 1 96 ? -12.767 0.668 10.416 1.00 98.44 96 VAL A N 1
ATOM 761 C CA . VAL A 1 96 ? -14.073 0.770 9.747 1.00 98.44 96 VAL A CA 1
ATOM 762 C C . VAL A 1 96 ? -14.873 1.962 10.263 1.00 98.44 96 VAL A C 1
ATOM 764 O O . VAL A 1 96 ? -15.443 2.715 9.466 1.00 98.44 96 VAL A O 1
ATOM 767 N N . GLN A 1 97 ? -14.882 2.178 11.578 1.00 98.38 97 GLN A N 1
ATOM 768 C CA . GLN A 1 97 ? -15.509 3.349 12.184 1.00 98.38 97 GLN A CA 1
ATOM 769 C C . GLN A 1 97 ? -14.860 4.651 11.695 1.00 98.38 97 GLN A C 1
ATOM 771 O O . GLN A 1 97 ? -15.573 5.572 11.283 1.00 98.38 97 GLN A O 1
ATOM 776 N N . GLY A 1 98 ? -13.527 4.737 11.726 1.00 98.12 98 GLY A N 1
ATOM 777 C CA . GLY A 1 98 ? -12.789 5.923 11.293 1.00 98.12 98 GLY A CA 1
ATOM 778 C C . GLY A 1 98 ? -13.058 6.262 9.828 1.00 98.12 98 GLY A C 1
ATOM 779 O O . GLY A 1 98 ? -13.413 7.398 9.505 1.00 98.12 98 GLY A O 1
ATOM 780 N N . TRP A 1 99 ? -13.019 5.253 8.952 1.00 97.69 99 TRP A N 1
ATOM 781 C CA . TRP A 1 99 ? -13.267 5.411 7.520 1.00 97.69 99 TRP A CA 1
ATOM 782 C C . TRP A 1 99 ? -14.677 5.935 7.230 1.00 97.69 99 TRP A C 1
ATOM 784 O O . TRP A 1 99 ? -14.852 6.911 6.497 1.00 97.69 99 TRP A O 1
ATOM 794 N N . ARG A 1 100 ? -15.701 5.325 7.844 1.00 97.94 100 ARG A N 1
ATOM 795 C CA . ARG A 1 100 ? -17.108 5.725 7.662 1.00 97.94 100 ARG A CA 1
ATOM 796 C C . ARG A 1 100 ? -17.399 7.110 8.231 1.00 97.94 100 ARG A C 1
ATOM 798 O O . ARG A 1 100 ? -18.134 7.876 7.616 1.00 97.94 100 ARG A O 1
ATOM 805 N N . SER A 1 101 ? -16.815 7.437 9.382 1.00 98.25 101 SER A N 1
ATOM 806 C CA . SER A 1 101 ? -17.000 8.739 10.035 1.00 98.25 101 SER A CA 1
ATOM 807 C C . SER A 1 101 ? -16.107 9.847 9.471 1.00 98.25 101 SER A C 1
ATOM 809 O O . SER A 1 101 ? -16.272 11.002 9.862 1.00 98.25 101 SER A O 1
ATOM 811 N N . ARG A 1 102 ? -15.183 9.515 8.555 1.00 97.50 102 ARG A N 1
ATOM 812 C CA . ARG A 1 102 ? -14.149 10.420 8.023 1.00 97.50 102 ARG A CA 1
ATOM 813 C C . ARG A 1 102 ? -13.287 11.042 9.128 1.00 97.50 102 ARG A C 1
ATOM 815 O O . ARG A 1 102 ? -12.869 12.192 9.024 1.00 97.50 102 ARG A O 1
ATOM 822 N N . ARG A 1 103 ? -13.035 10.282 10.193 1.00 98.06 103 ARG A N 1
ATOM 823 C CA . ARG A 1 103 ? -12.199 10.675 11.332 1.00 98.06 103 ARG A CA 1
ATOM 824 C C . ARG A 1 103 ? -11.144 9.604 11.544 1.00 98.06 103 ARG A C 1
ATOM 826 O O . ARG A 1 103 ? -11.378 8.624 12.246 1.00 98.06 103 ARG A O 1
ATOM 833 N N . MET A 1 104 ? -10.012 9.790 10.880 1.00 97.94 104 MET A N 1
ATOM 834 C CA . MET A 1 104 ? -8.848 8.924 11.019 1.00 97.94 104 MET A CA 1
ATOM 835 C C . MET A 1 104 ? -7.920 9.483 12.101 1.00 97.94 104 MET A C 1
ATOM 837 O O . MET A 1 104 ? -7.920 10.682 12.372 1.00 97.94 104 MET A O 1
ATOM 841 N N . HIS A 1 105 ? -7.165 8.593 12.737 1.00 98.31 105 HIS A N 1
ATOM 842 C CA . HIS A 1 105 ? -6.083 8.936 13.651 1.00 98.31 105 HIS A CA 1
ATOM 843 C C . HIS A 1 105 ? -5.027 9.804 12.963 1.00 98.31 105 HIS A C 1
ATOM 845 O O . HIS A 1 105 ? -4.630 9.510 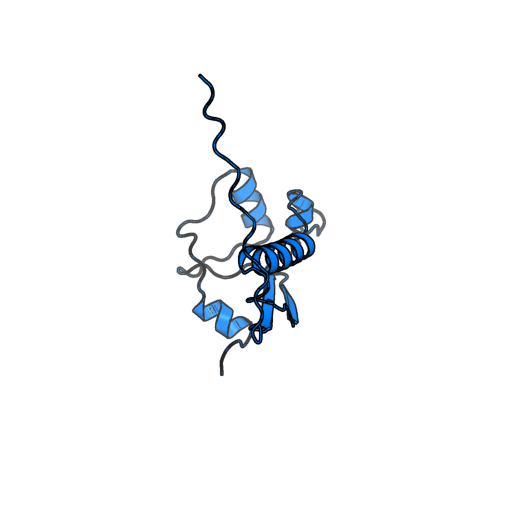11.837 1.00 98.31 105 HIS A O 1
ATOM 851 N N . GLU A 1 106 ? -4.539 10.811 13.683 1.00 97.31 106 GLU A N 1
ATOM 852 C CA . GLU A 1 106 ? -3.394 11.632 13.303 1.00 97.31 106 GLU A CA 1
ATOM 853 C C . GLU A 1 106 ? -2.346 11.587 14.426 1.00 97.31 106 GLU A C 1
ATOM 855 O O . GLU A 1 106 ? -2.724 11.685 15.597 1.00 97.31 106 GLU A O 1
ATOM 860 N N . PRO A 1 107 ? -1.043 11.489 14.102 1.00 96.19 107 PRO A N 1
ATOM 861 C CA . PRO A 1 107 ? -0.464 11.471 12.754 1.00 96.19 107 PRO A CA 1
ATOM 862 C C . PRO A 1 107 ? -0.716 10.162 11.974 1.00 96.19 107 PRO A C 1
ATOM 864 O O . PRO A 1 107 ? -0.555 9.066 12.507 1.00 96.19 107 PRO A O 1
ATOM 867 N N . ASP A 1 108 ? -1.019 10.254 10.673 1.00 96.25 108 ASP A N 1
ATOM 868 C CA . ASP A 1 108 ? -1.277 9.067 9.826 1.00 96.25 108 ASP A CA 1
ATOM 869 C C . ASP A 1 108 ? -0.003 8.311 9.373 1.00 96.25 108 ASP A C 1
ATOM 871 O O . ASP A 1 108 ? -0.069 7.218 8.799 1.00 96.25 108 ASP A O 1
ATOM 875 N N . ARG A 1 109 ? 1.197 8.837 9.647 1.00 97.25 109 ARG A N 1
ATOM 876 C CA . ARG A 1 109 ? 2.453 8.221 9.186 1.00 97.25 109 ARG A CA 1
ATOM 877 C C . ARG A 1 109 ? 2.664 6.832 9.804 1.00 97.25 109 ARG A C 1
ATOM 879 O O . ARG A 1 109 ? 2.584 6.673 11.017 1.00 97.25 109 ARG A O 1
ATOM 886 N N . ILE A 1 110 ? 3.005 5.846 8.972 1.00 97.19 110 ILE A N 1
ATOM 887 C CA . ILE A 1 110 ? 3.362 4.484 9.399 1.00 97.19 110 ILE A CA 1
ATOM 888 C C . ILE A 1 110 ? 4.807 4.427 9.928 1.00 97.19 110 ILE A C 1
ATOM 890 O O . ILE A 1 110 ? 5.705 5.063 9.372 1.00 97.19 110 ILE A O 1
ATOM 894 N N . ASP A 1 111 ? 5.041 3.625 10.968 1.00 97.75 111 ASP A N 1
ATOM 895 C CA . ASP A 1 111 ? 6.376 3.257 11.451 1.00 97.75 111 ASP A CA 1
ATOM 896 C C . ASP A 1 111 ? 7.017 2.210 10.516 1.00 97.75 111 ASP A C 1
ATOM 898 O O . ASP A 1 111 ? 6.868 0.996 10.685 1.00 97.75 111 ASP A O 1
ATOM 902 N N . TYR A 1 112 ? 7.711 2.685 9.478 1.00 95.38 112 TYR A N 1
ATOM 903 C CA . TYR A 1 112 ? 8.443 1.826 8.539 1.00 95.38 112 TYR A CA 1
ATOM 904 C C . TYR A 1 112 ? 9.531 0.970 9.206 1.00 95.38 112 TYR A C 1
ATOM 906 O O . TYR A 1 112 ? 9.580 -0.221 8.897 1.00 95.38 112 TYR A O 1
ATOM 914 N N . PRO A 1 113 ? 10.366 1.487 10.133 1.00 96.25 113 PRO A N 1
ATOM 915 C CA . PRO A 1 113 ? 11.285 0.641 10.894 1.00 96.25 113 PRO A CA 1
ATOM 916 C C . PRO A 1 113 ? 10.601 -0.538 11.599 1.00 96.25 113 PRO A C 1
ATOM 918 O O . PRO A 1 113 ? 11.134 -1.648 11.594 1.00 96.25 113 PRO A O 1
ATOM 921 N N . ALA A 1 114 ? 9.417 -0.337 12.185 1.00 95.94 114 ALA A N 1
ATOM 922 C CA . ALA A 1 114 ? 8.651 -1.431 12.780 1.00 95.94 114 ALA A CA 1
ATOM 923 C C . ALA A 1 114 ? 8.152 -2.436 11.736 1.00 95.94 114 ALA A C 1
ATOM 925 O O . ALA A 1 114 ? 8.200 -3.633 12.002 1.00 95.94 114 ALA A O 1
ATOM 926 N N . GLN A 1 115 ? 7.720 -1.984 10.555 1.00 95.00 115 GLN A N 1
ATOM 927 C CA . GLN A 1 115 ? 7.329 -2.892 9.470 1.00 95.00 115 GLN A CA 1
ATOM 928 C C . GLN A 1 115 ? 8.501 -3.731 8.961 1.00 95.00 115 GLN A C 1
ATOM 930 O O . GLN A 1 115 ? 8.369 -4.941 8.806 1.00 95.00 115 GLN A O 1
ATOM 935 N N . VAL A 1 116 ? 9.655 -3.100 8.755 1.00 95.88 116 VAL A N 1
ATOM 936 C CA . VAL A 1 116 ? 10.886 -3.770 8.327 1.00 95.88 116 VAL A CA 1
ATOM 937 C C . VAL A 1 116 ? 11.253 -4.902 9.285 1.00 95.88 116 VAL A C 1
ATOM 939 O O . VAL A 1 116 ? 11.537 -6.007 8.833 1.00 95.88 116 VAL A O 1
ATOM 942 N N . ARG A 1 117 ? 11.165 -4.663 10.601 1.00 96.00 117 ARG A N 1
ATOM 943 C CA . ARG A 1 117 ? 11.355 -5.712 11.615 1.00 96.00 117 ARG A CA 1
ATOM 944 C C . ARG A 1 117 ? 10.241 -6.759 11.592 1.00 96.00 117 ARG A C 1
ATOM 946 O O . ARG A 1 117 ? 10.530 -7.940 11.674 1.00 96.00 117 ARG A O 1
ATOM 953 N N . ALA A 1 118 ? 8.977 -6.349 11.473 1.00 95.62 118 ALA A N 1
ATOM 954 C CA . ALA A 1 118 ? 7.831 -7.262 11.519 1.00 95.62 118 ALA A CA 1
ATOM 955 C C . ALA A 1 118 ? 7.827 -8.299 10.383 1.00 95.62 118 ALA A C 1
ATOM 957 O O . ALA A 1 118 ? 7.310 -9.397 10.567 1.00 95.62 118 ALA A O 1
ATOM 958 N N . PHE A 1 119 ? 8.399 -7.949 9.231 1.00 96.12 119 PHE A N 1
ATOM 959 C CA . PHE A 1 119 ? 8.533 -8.840 8.080 1.00 96.12 119 PHE A CA 1
ATOM 960 C C . PHE A 1 119 ? 9.965 -9.345 7.860 1.00 96.12 119 PHE A C 1
ATOM 962 O O . PHE A 1 119 ? 10.211 -9.997 6.853 1.00 96.12 119 PHE A O 1
ATOM 969 N N . ASN A 1 120 ? 10.899 -9.059 8.778 1.00 94.81 120 ASN A N 1
ATOM 970 C CA . ASN A 1 120 ? 12.313 -9.441 8.674 1.00 94.81 120 ASN A CA 1
ATOM 971 C C . ASN A 1 120 ? 12.944 -9.050 7.319 1.00 94.81 120 ASN A C 1
ATOM 973 O O . ASN A 1 120 ? 13.582 -9.865 6.661 1.00 94.81 120 ASN A O 1
ATOM 977 N N . LEU A 1 121 ? 12.722 -7.808 6.867 1.00 92.25 121 LEU A N 1
ATOM 978 C CA . LEU A 1 121 ? 13.105 -7.376 5.511 1.00 92.25 121 LEU A CA 1
ATOM 979 C C . LEU A 1 121 ? 14.599 -7.080 5.341 1.00 92.25 121 LEU A C 1
ATOM 981 O O . LEU A 1 121 ? 15.079 -7.026 4.211 1.00 92.25 121 LEU A O 1
ATOM 985 N N . ILE A 1 122 ? 15.309 -6.829 6.439 1.00 86.75 122 ILE A N 1
ATOM 986 C CA . ILE A 1 122 ? 16.754 -6.597 6.459 1.00 86.75 122 ILE A CA 1
ATOM 987 C C . ILE A 1 122 ? 17.358 -7.340 7.648 1.00 86.75 122 ILE A C 1
ATOM 989 O O . ILE A 1 122 ? 16.775 -7.338 8.736 1.00 86.75 122 ILE A O 1
ATOM 993 N N . GLU A 1 123 ? 18.519 -7.942 7.411 1.00 61.81 123 GLU A N 1
ATOM 994 C CA . GLU A 1 123 ? 19.427 -8.500 8.420 1.00 61.81 123 GLU A CA 1
ATOM 995 C C . GLU A 1 123 ? 20.629 -7.570 8.607 1.00 61.81 123 GLU A C 1
ATOM 997 O O . GLU A 1 123 ? 21.114 -7.016 7.589 1.00 61.81 123 GLU A O 1
#

Secondary structure (DSSP, 8-state):
----PPPPPPPPPP-SPPB--EEEEEEE--B-GGGTT-BHHHHHTPPPHHHHHHHHHHHHHHHTTTSB--EEEEEEEESSPPPBTTS----HHHHHHHHHHT---SS--B-HHHHHHHTT---